Protein AF-A0A965UNZ3-F1 (afdb_monomer_lite)

Secondary structure (DSSP, 8-state):
-HHHHHHHHHHHHHHHHHTTSEEEEEEETTEEEEEEEETTEEEEEEEHHHHHHHHHHS-----TT---S--

pLDDT: mean 91.71, std 7.82, range [53.91, 97.69]

Sequence (71 aa):
MKTILILFALLKFEAMKYAGKVIQIDTHEGRETYTITIEGKIVDHAYKEEIVNYLITHEFTYNEDLTLFNK

Foldseek 3Di:
DLVVLLVVLVVVVVVCCVVVQWDFDDADPNFTFIWHQQPNDIDGRAGPQQSSVCSRPVDGDDDPPRDPDDD

Radius of gyration: 11.47 Å; chains: 1; bounding box: 32×23×32 Å

Structure (mmCIF, N/CA/C/O backbone):
data_AF-A0A965UNZ3-F1
#
_entry.id   AF-A0A965UNZ3-F1
#
loop_
_atom_site.group_PDB
_atom_site.id
_atom_site.type_symbol
_atom_site.label_atom_id
_atom_site.label_alt_id
_atom_site.label_comp_id
_atom_site.label_asym_id
_atom_site.label_entity_id
_atom_site.label_seq_id
_atom_site.pdbx_PDB_ins_code
_atom_site.Cartn_x
_atom_site.Cartn_y
_atom_site.Cartn_z
_atom_site.occupancy
_atom_site.B_iso_or_equiv
_atom_site.auth_seq_id
_atom_site.auth_comp_id
_atom_site.auth_asym_id
_atom_site.auth_atom_id
_atom_site.pdbx_PDB_model_num
ATOM 1 N N . MET A 1 1 ? -20.350 -0.217 -8.615 1.00 64.06 1 MET A N 1
ATOM 2 C CA . MET A 1 1 ? -19.998 -0.339 -7.178 1.00 64.06 1 MET A CA 1
ATOM 3 C C . MET A 1 1 ? -18.498 -0.500 -6.940 1.00 64.06 1 MET A C 1
ATOM 5 O O . MET A 1 1 ? -17.956 0.341 -6.238 1.00 64.06 1 MET A O 1
ATOM 9 N N . LYS A 1 2 ? -17.807 -1.488 -7.540 1.00 75.69 2 LYS A N 1
ATOM 10 C CA . LYS A 1 2 ? -16.351 -1.688 -7.343 1.00 75.69 2 LYS A CA 1
ATOM 11 C C . LYS A 1 2 ? -15.494 -0.439 -7.615 1.00 75.69 2 LYS A C 1
ATOM 13 O O . LYS A 1 2 ? -14.659 -0.098 -6.793 1.00 75.69 2 LYS A O 1
ATOM 18 N N . THR A 1 3 ? -15.760 0.297 -8.694 1.00 82.25 3 THR A N 1
ATOM 19 C CA . THR A 1 3 ? -15.003 1.513 -9.056 1.00 82.25 3 THR A CA 1
ATOM 20 C C . THR A 1 3 ? -15.061 2.609 -7.986 1.00 82.25 3 THR A C 1
ATOM 22 O O . THR A 1 3 ? -14.067 3.279 -7.733 1.00 82.25 3 THR A O 1
ATOM 25 N N . ILE A 1 4 ? -16.207 2.765 -7.314 1.00 88.56 4 ILE A N 1
ATOM 26 C CA . ILE A 1 4 ? -16.382 3.760 -6.245 1.00 88.56 4 ILE A CA 1
ATOM 27 C C . ILE A 1 4 ? -15.550 3.371 -5.015 1.00 88.56 4 ILE A C 1
ATOM 29 O O . ILE A 1 4 ? -14.896 4.225 -4.425 1.00 88.56 4 ILE A O 1
ATOM 33 N N . LEU A 1 5 ? -15.523 2.082 -4.658 1.00 90.62 5 LEU A N 1
ATOM 34 C CA . LEU A 1 5 ? -14.703 1.582 -3.547 1.00 90.62 5 LEU A CA 1
ATOM 35 C C . LEU A 1 5 ? -13.207 1.789 -3.810 1.00 90.62 5 LEU A C 1
ATOM 37 O O . LEU A 1 5 ? -12.494 2.239 -2.917 1.00 90.62 5 LEU A O 1
ATOM 41 N N . ILE A 1 6 ? -12.755 1.540 -5.043 1.00 92.38 6 ILE A N 1
ATOM 42 C CA . ILE A 1 6 ? -11.365 1.783 -5.452 1.00 92.38 6 ILE A CA 1
ATOM 43 C C . ILE A 1 6 ? -11.012 3.267 -5.319 1.00 92.38 6 ILE A C 1
ATOM 45 O O . ILE A 1 6 ? -9.957 3.592 -4.783 1.00 92.38 6 ILE A O 1
ATOM 49 N N . LEU A 1 7 ? -11.902 4.178 -5.728 1.00 93.19 7 LEU A N 1
ATOM 50 C CA . LEU A 1 7 ? -11.661 5.617 -5.596 1.00 93.19 7 LEU A CA 1
ATOM 51 C C . LEU A 1 7 ? -11.501 6.046 -4.128 1.00 93.19 7 LEU A C 1
ATOM 53 O O . LEU A 1 7 ? -10.574 6.784 -3.797 1.00 93.19 7 LEU A O 1
ATOM 57 N N . PHE A 1 8 ? -12.362 5.556 -3.231 1.00 95.25 8 PHE A N 1
ATOM 58 C CA . PHE A 1 8 ? -12.231 5.836 -1.798 1.00 95.25 8 PHE A CA 1
ATOM 59 C C . PHE A 1 8 ? -10.953 5.241 -1.201 1.00 95.25 8 PHE A C 1
ATOM 61 O O . PHE A 1 8 ? -10.307 5.884 -0.373 1.00 95.25 8 PHE A O 1
ATOM 68 N N . ALA A 1 9 ? -10.572 4.034 -1.615 1.00 95.56 9 ALA A N 1
ATOM 69 C CA . ALA A 1 9 ? -9.342 3.393 -1.166 1.00 95.56 9 ALA A CA 1
ATOM 70 C C . ALA A 1 9 ? -8.091 4.139 -1.657 1.00 95.56 9 ALA A C 1
ATOM 72 O O . ALA A 1 9 ? -7.157 4.325 -0.883 1.00 95.56 9 ALA A O 1
ATOM 73 N N . LEU A 1 10 ? -8.103 4.660 -2.886 1.00 96.06 10 LEU A N 1
ATOM 74 C CA . LEU A 1 10 ? -7.049 5.536 -3.403 1.00 96.06 10 LEU A CA 1
ATOM 75 C C . LEU A 1 10 ? -6.934 6.836 -2.600 1.00 96.06 10 LEU A C 1
ATOM 77 O O . LEU A 1 10 ? -5.831 7.231 -2.232 1.00 96.06 10 LEU A O 1
ATOM 81 N N . LEU A 1 11 ? -8.060 7.477 -2.274 1.00 96.75 11 LEU A N 1
ATOM 82 C CA . LEU A 1 11 ? -8.050 8.688 -1.451 1.00 96.75 11 LEU A CA 1
ATOM 83 C C . LEU A 1 11 ? -7.460 8.413 -0.058 1.00 96.75 11 LEU A C 1
ATOM 85 O O . LEU A 1 11 ? -6.652 9.190 0.446 1.00 96.75 11 LEU A O 1
ATOM 89 N N . LYS A 1 12 ? -7.834 7.279 0.552 1.00 96.00 12 LYS A N 1
ATOM 90 C CA . LYS A 1 12 ? -7.266 6.826 1.829 1.00 96.00 12 LYS A CA 1
ATOM 91 C C . LYS A 1 12 ? -5.769 6.551 1.717 1.00 96.00 12 LYS A C 1
ATOM 93 O O . LYS A 1 12 ? -5.030 6.970 2.599 1.00 96.00 12 LYS A O 1
ATOM 98 N N . PHE A 1 13 ? -5.328 5.889 0.649 1.00 96.44 13 PHE A N 1
ATOM 99 C CA . PHE A 1 13 ? -3.915 5.621 0.395 1.00 96.44 13 PHE A CA 1
ATOM 100 C C . PHE A 1 13 ? -3.094 6.918 0.368 1.00 96.44 13 PHE A C 1
ATOM 102 O O . PHE A 1 13 ? -2.116 7.032 1.105 1.00 96.44 13 PHE A O 1
ATOM 109 N N . GLU A 1 14 ? -3.525 7.932 -0.389 1.00 96.50 14 GLU A N 1
ATOM 110 C CA . GLU A 1 14 ? -2.804 9.213 -0.451 1.00 96.50 14 GLU A CA 1
ATOM 111 C C . GLU A 1 14 ? -2.836 9.961 0.896 1.00 96.50 14 GLU A C 1
ATOM 113 O O . GLU A 1 14 ? -1.821 10.512 1.326 1.00 96.50 14 GLU A O 1
ATOM 118 N N . ALA A 1 15 ? -3.958 9.921 1.625 1.00 96.31 15 ALA A N 1
ATOM 119 C CA . ALA A 1 15 ? -4.041 10.490 2.973 1.00 96.31 15 ALA A CA 1
ATOM 120 C C . ALA A 1 15 ? -3.097 9.784 3.966 1.00 96.31 15 ALA A C 1
ATOM 122 O O . ALA A 1 15 ? -2.480 10.430 4.813 1.00 96.31 15 ALA A O 1
ATOM 123 N N . MET A 1 16 ? -2.955 8.460 3.860 1.00 95.38 16 MET A N 1
ATOM 124 C CA . MET A 1 16 ? -2.026 7.678 4.677 1.00 95.38 16 MET A CA 1
ATOM 125 C C . MET A 1 16 ? -0.566 7.951 4.311 1.00 95.38 16 MET A C 1
ATOM 127 O O . MET A 1 16 ? 0.260 8.021 5.223 1.00 95.38 16 MET A O 1
ATOM 131 N N . LYS A 1 17 ? -0.260 8.171 3.025 1.00 95.69 17 LYS A N 1
ATOM 132 C CA . LYS A 1 17 ? 1.051 8.666 2.578 1.00 95.69 17 LYS A CA 1
ATOM 133 C C . LYS A 1 17 ? 1.381 10.008 3.213 1.00 95.69 17 LYS A C 1
ATOM 135 O O . LYS A 1 17 ? 2.424 10.151 3.840 1.00 95.69 17 LYS A O 1
ATOM 140 N N . TYR A 1 18 ? 0.463 10.970 3.119 1.00 95.06 18 TYR A N 1
ATOM 141 C CA . TYR A 1 18 ? 0.652 12.296 3.709 1.00 95.06 18 TYR A CA 1
ATOM 142 C C . TYR A 1 18 ? 0.843 12.239 5.234 1.00 95.06 18 TYR A C 1
ATOM 144 O O . TYR A 1 18 ? 1.653 12.973 5.790 1.00 95.06 18 TYR A O 1
ATOM 152 N N . ALA A 1 19 ? 0.137 11.334 5.915 1.00 93.31 19 ALA A N 1
ATOM 153 C CA . ALA A 1 19 ? 0.268 11.118 7.355 1.00 93.31 19 ALA A CA 1
ATOM 154 C C . ALA A 1 19 ? 1.518 10.310 7.768 1.00 93.31 19 ALA A C 1
ATOM 156 O O . ALA A 1 19 ? 1.679 10.032 8.956 1.00 93.31 19 ALA A O 1
ATOM 157 N N . GLY A 1 20 ? 2.360 9.876 6.822 1.00 92.00 20 GLY A N 1
ATOM 158 C CA . GLY A 1 20 ? 3.552 9.063 7.093 1.00 92.00 20 GLY A CA 1
ATOM 159 C C . GLY A 1 20 ? 3.257 7.624 7.533 1.00 92.00 20 GLY A C 1
ATOM 160 O O . GLY A 1 20 ? 4.125 6.962 8.089 1.00 92.00 20 GLY A O 1
ATOM 161 N N . LYS A 1 21 ? 2.031 7.130 7.315 1.00 93.31 21 LYS A N 1
ATOM 162 C CA . LYS A 1 21 ? 1.631 5.738 7.606 1.00 93.31 21 LYS A CA 1
ATOM 163 C C . LYS A 1 21 ? 1.916 4.782 6.452 1.00 93.31 21 LYS A C 1
ATOM 165 O O . LYS A 1 21 ? 1.953 3.574 6.662 1.00 93.31 21 LYS A O 1
ATOM 170 N N . VAL A 1 22 ? 2.050 5.337 5.252 1.00 96.94 22 VAL A N 1
ATOM 171 C CA . VAL A 1 22 ? 2.523 4.657 4.050 1.00 96.94 22 VAL A CA 1
ATOM 172 C C . VAL A 1 22 ? 3.728 5.438 3.560 1.00 96.94 22 VAL A C 1
ATOM 174 O O . VAL A 1 22 ? 3.632 6.643 3.342 1.00 96.94 22 VAL A O 1
ATOM 177 N N . ILE A 1 23 ? 4.863 4.775 3.406 1.00 96.69 23 ILE A N 1
ATOM 178 C CA . ILE A 1 23 ? 6.113 5.417 3.003 1.00 96.69 23 ILE A CA 1
ATOM 179 C C . ILE A 1 23 ? 6.609 4.693 1.766 1.00 96.69 23 ILE A C 1
ATOM 181 O O . ILE A 1 23 ? 6.726 3.475 1.780 1.00 96.69 23 ILE A O 1
ATOM 185 N N . GLN A 1 24 ? 6.870 5.427 0.689 1.00 96.12 24 GLN A N 1
ATOM 186 C CA . GLN A 1 24 ? 7.544 4.859 -0.475 1.00 96.12 24 GLN A CA 1
ATOM 187 C C . GLN A 1 24 ? 8.996 4.582 -0.099 1.00 96.12 24 GLN A C 1
ATOM 189 O O . GLN A 1 24 ? 9.677 5.492 0.376 1.00 96.12 24 GLN A O 1
ATOM 194 N N . ILE A 1 25 ? 9.449 3.348 -0.297 1.00 95.62 25 ILE A N 1
ATOM 195 C CA . ILE A 1 25 ? 10.785 2.919 0.134 1.00 95.62 25 ILE A CA 1
ATOM 196 C C . ILE A 1 25 ? 11.703 2.554 -1.027 1.00 95.62 25 ILE A C 1
ATOM 198 O O . ILE A 1 25 ? 12.907 2.761 -0.918 1.00 95.62 25 ILE A O 1
ATOM 202 N N . ASP A 1 26 ? 11.156 2.045 -2.132 1.00 94.88 26 ASP A N 1
ATOM 203 C CA . ASP A 1 26 ? 11.956 1.586 -3.265 1.00 94.88 26 ASP A CA 1
ATOM 204 C C . ASP A 1 26 ? 11.123 1.528 -4.556 1.00 94.88 26 ASP A C 1
ATOM 206 O O . ASP A 1 26 ? 9.906 1.741 -4.552 1.00 94.88 26 ASP A O 1
ATOM 210 N N . THR A 1 27 ? 11.771 1.211 -5.671 1.00 95.00 27 THR A N 1
ATOM 211 C CA . THR A 1 27 ? 11.143 0.858 -6.943 1.00 95.00 27 THR A CA 1
ATOM 212 C C . THR A 1 27 ? 11.566 -0.554 -7.340 1.00 95.00 27 THR A C 1
ATOM 214 O O . THR A 1 27 ? 12.739 -0.800 -7.605 1.00 95.00 27 THR A O 1
ATOM 217 N N . HIS A 1 28 ? 10.604 -1.473 -7.438 1.00 91.62 28 HIS A N 1
ATOM 218 C CA . HIS A 1 28 ? 10.830 -2.848 -7.881 1.00 91.62 28 HIS A CA 1
ATOM 219 C C . HIS A 1 28 ? 10.122 -3.080 -9.218 1.00 91.62 28 HIS A C 1
ATOM 221 O O . HIS A 1 28 ? 8.939 -2.775 -9.357 1.00 91.62 28 HIS A O 1
ATOM 227 N N . GLU A 1 29 ? 10.857 -3.560 -10.224 1.00 88.50 29 GLU A N 1
ATOM 228 C CA . GLU A 1 29 ? 10.338 -3.804 -11.583 1.00 88.50 29 GLU A CA 1
ATOM 229 C C . GLU A 1 29 ? 9.643 -2.587 -12.231 1.00 88.50 29 GLU A C 1
ATOM 231 O O . GLU A 1 29 ? 8.664 -2.701 -12.966 1.00 88.50 29 GLU A O 1
ATOM 236 N N . GLY A 1 30 ? 10.141 -1.380 -11.941 1.00 89.31 30 GLY A N 1
ATOM 237 C CA . GLY A 1 30 ? 9.570 -0.131 -12.458 1.00 89.31 30 GLY A CA 1
ATOM 238 C C . GLY A 1 30 ? 8.272 0.310 -11.770 1.00 89.31 30 GLY A C 1
ATOM 239 O O . GLY A 1 30 ? 7.652 1.276 -12.214 1.00 89.31 30 GLY A O 1
ATOM 240 N N . ARG A 1 31 ? 7.868 -0.361 -10.686 1.00 90.75 31 ARG A N 1
ATOM 241 C CA . ARG A 1 31 ? 6.720 -0.005 -9.845 1.00 90.75 31 ARG A CA 1
ATOM 242 C C . ARG A 1 31 ? 7.198 0.442 -8.467 1.00 90.75 31 ARG A C 1
ATOM 244 O O . ARG A 1 31 ? 8.104 -0.152 -7.888 1.00 90.75 31 ARG A O 1
ATOM 251 N N . GLU A 1 32 ? 6.580 1.488 -7.932 1.00 95.00 32 GLU A N 1
ATOM 252 C CA . GLU A 1 32 ? 6.866 1.956 -6.574 1.00 95.00 32 GLU A CA 1
ATOM 253 C C . GLU A 1 32 ? 6.425 0.913 -5.540 1.00 95.00 32 GLU A C 1
ATOM 255 O O . GLU A 1 32 ? 5.326 0.359 -5.633 1.00 95.00 32 GLU A O 1
ATOM 260 N N . THR A 1 33 ? 7.269 0.690 -4.536 1.00 96.94 33 THR A N 1
ATOM 261 C CA . THR A 1 33 ? 6.969 -0.159 -3.382 1.00 96.94 33 THR A CA 1
ATOM 262 C C . THR A 1 33 ? 6.940 0.675 -2.110 1.00 96.94 33 THR A C 1
ATOM 264 O O . THR A 1 33 ? 7.635 1.692 -1.980 1.00 96.94 33 THR A O 1
ATOM 267 N N . TYR A 1 34 ? 6.111 0.250 -1.165 1.00 97.56 34 TYR A N 1
ATOM 268 C CA . TYR A 1 34 ? 5.804 1.008 0.032 1.00 97.56 34 TYR A CA 1
ATOM 269 C C . TYR A 1 34 ? 5.890 0.136 1.281 1.00 97.56 34 TYR A C 1
ATOM 271 O O . TYR A 1 34 ? 5.576 -1.054 1.260 1.00 97.56 34 TYR A O 1
ATOM 279 N N . THR A 1 35 ? 6.242 0.777 2.388 1.00 97.69 35 THR A N 1
ATOM 280 C CA . THR A 1 35 ? 6.051 0.257 3.737 1.00 97.69 35 THR A CA 1
ATOM 281 C C . THR A 1 35 ? 4.747 0.798 4.307 1.00 97.69 35 THR A C 1
ATOM 283 O O . THR A 1 35 ? 4.494 2.005 4.246 1.00 97.69 35 THR A O 1
ATOM 286 N N . ILE A 1 36 ? 3.930 -0.074 4.894 1.00 96.00 36 ILE A N 1
ATOM 287 C CA . ILE A 1 36 ? 2.696 0.280 5.603 1.00 96.00 36 ILE A CA 1
ATOM 288 C C . ILE A 1 36 ? 2.607 -0.459 6.939 1.00 96.00 36 ILE A C 1
ATOM 290 O O . ILE A 1 36 ? 2.914 -1.645 7.033 1.00 96.00 36 ILE A O 1
ATOM 294 N N . THR A 1 37 ? 2.121 0.226 7.976 1.00 92.12 37 THR A N 1
ATOM 295 C CA . THR A 1 37 ? 1.774 -0.422 9.249 1.00 92.12 37 THR A CA 1
ATOM 296 C C . THR A 1 37 ? 0.294 -0.801 9.270 1.00 92.12 37 THR A C 1
ATOM 298 O O . THR A 1 37 ? -0.581 0.069 9.282 1.00 92.12 37 THR A O 1
ATOM 301 N N . ILE A 1 38 ? 0.012 -2.101 9.328 1.00 89.50 38 ILE A N 1
ATOM 302 C CA . ILE A 1 38 ? -1.327 -2.694 9.409 1.00 89.50 38 ILE A CA 1
ATOM 303 C C . ILE A 1 38 ? -1.463 -3.376 10.768 1.00 89.50 38 IL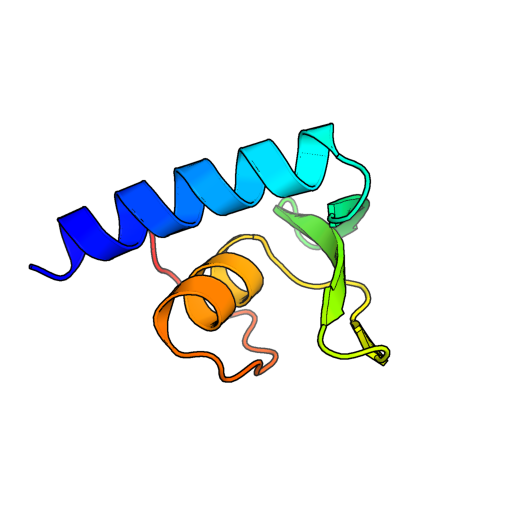E A C 1
ATOM 305 O O . ILE A 1 38 ? -0.737 -4.318 11.059 1.00 89.50 38 ILE A O 1
ATOM 309 N N . GLU A 1 39 ? -2.368 -2.889 11.622 1.00 86.88 39 GLU A N 1
ATOM 310 C CA . GLU A 1 39 ? -2.651 -3.496 12.940 1.00 86.88 39 GLU A CA 1
ATOM 311 C C . GLU A 1 39 ? -1.394 -3.747 13.804 1.00 86.88 39 GLU A C 1
ATOM 313 O O . GLU A 1 39 ? -1.291 -4.729 14.533 1.00 86.88 39 GLU A O 1
ATOM 318 N N . GLY A 1 40 ? -0.402 -2.856 13.706 1.00 86.38 40 GLY A N 1
ATOM 319 C CA . GLY A 1 40 ? 0.869 -2.972 14.431 1.00 86.38 40 GLY A CA 1
ATOM 320 C C . GLY A 1 40 ? 1.911 -3.882 13.772 1.00 86.38 40 GLY A C 1
ATOM 321 O O . GLY A 1 40 ? 3.034 -3.956 14.263 1.00 86.38 40 GLY A O 1
ATOM 322 N N . LYS A 1 41 ? 1.585 -4.527 12.648 1.00 90.69 41 LYS A N 1
ATOM 323 C CA . LYS A 1 41 ? 2.543 -5.240 11.797 1.00 90.69 41 LYS A CA 1
ATOM 324 C C . LYS A 1 41 ? 3.052 -4.322 10.697 1.00 90.69 41 LYS A C 1
ATOM 326 O O . LYS A 1 41 ? 2.270 -3.615 10.065 1.00 90.69 41 LYS A O 1
ATOM 331 N N . ILE A 1 42 ? 4.357 -4.354 10.473 1.00 94.25 42 ILE A N 1
ATOM 332 C CA . ILE A 1 42 ? 4.990 -3.672 9.349 1.00 94.25 42 ILE A CA 1
ATOM 333 C C . ILE A 1 42 ? 4.920 -4.609 8.147 1.00 94.25 42 ILE A C 1
A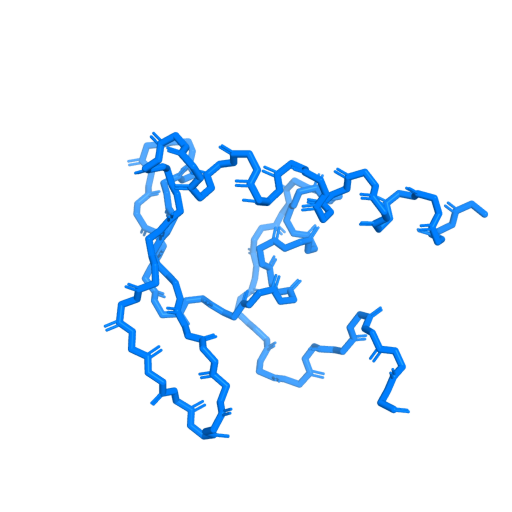TOM 335 O O . ILE A 1 42 ? 5.291 -5.778 8.239 1.00 94.25 42 ILE A O 1
ATOM 339 N N . VAL A 1 43 ? 4.400 -4.084 7.047 1.00 95.50 43 VAL A N 1
ATOM 340 C CA . VAL A 1 43 ? 4.390 -4.726 5.740 1.00 95.50 43 VAL A CA 1
ATOM 341 C C . VAL A 1 43 ? 5.309 -3.905 4.854 1.00 95.50 43 VAL A C 1
ATOM 343 O O . VAL A 1 43 ? 5.005 -2.750 4.559 1.00 95.50 43 VAL A O 1
ATOM 346 N N . ASP A 1 44 ? 6.432 -4.499 4.469 1.00 95.94 44 ASP A N 1
ATOM 347 C CA . ASP A 1 44 ? 7.433 -3.878 3.607 1.00 95.94 44 ASP A CA 1
ATOM 348 C C . ASP A 1 44 ? 7.278 -4.342 2.159 1.00 95.94 44 ASP A C 1
ATOM 350 O O . ASP A 1 44 ? 6.698 -5.397 1.886 1.00 95.94 44 ASP A O 1
ATOM 354 N N . HIS A 1 45 ? 7.812 -3.538 1.239 1.00 95.56 45 HIS A N 1
ATOM 355 C CA . HIS A 1 45 ? 7.846 -3.798 -0.202 1.00 95.56 45 HIS A CA 1
ATOM 356 C C . HIS A 1 45 ? 6.479 -4.096 -0.843 1.00 95.56 45 HIS A C 1
ATOM 358 O O . HIS A 1 45 ? 6.406 -4.784 -1.855 1.00 95.56 45 HIS A O 1
ATOM 364 N N . ALA A 1 46 ? 5.393 -3.553 -0.290 1.00 95.94 46 ALA A N 1
ATOM 365 C CA . ALA A 1 46 ? 4.062 -3.726 -0.856 1.00 95.94 46 ALA A CA 1
ATOM 366 C C . ALA A 1 46 ? 3.834 -2.780 -2.040 1.00 95.94 46 ALA A C 1
ATOM 368 O O . ALA A 1 46 ? 4.169 -1.593 -1.984 1.00 95.94 46 ALA A O 1
ATOM 369 N N . TYR A 1 47 ? 3.202 -3.272 -3.096 1.00 96.19 47 TYR A N 1
ATOM 370 C CA . TYR A 1 47 ? 2.739 -2.459 -4.210 1.00 96.19 47 TYR A CA 1
ATOM 371 C C . TYR A 1 47 ? 1.493 -1.648 -3.844 1.00 96.19 47 TYR A C 1
ATOM 373 O O . TYR A 1 47 ? 0.691 -2.011 -2.976 1.00 96.19 47 TYR A O 1
ATOM 381 N N . LYS A 1 48 ? 1.283 -0.538 -4.564 1.0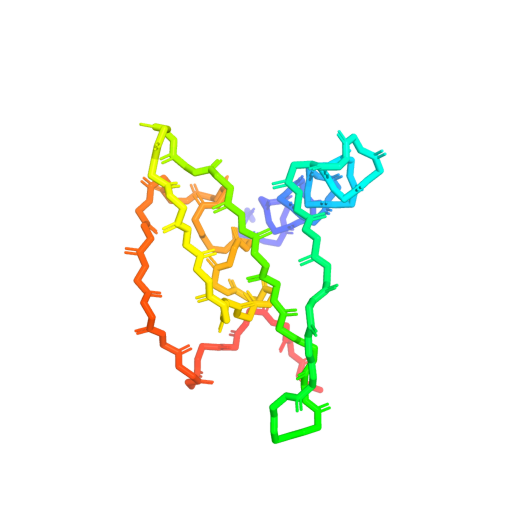0 95.50 48 LYS A N 1
ATOM 382 C CA . LYS A 1 48 ? 0.101 0.321 -4.389 1.00 95.50 48 LYS A CA 1
ATOM 383 C C . LYS A 1 48 ? -1.200 -0.472 -4.522 1.00 95.50 48 LYS A C 1
ATOM 385 O O . LYS A 1 48 ? -2.121 -0.264 -3.736 1.00 95.50 48 LYS A O 1
ATOM 390 N N . GLU A 1 49 ? -1.284 -1.371 -5.499 1.00 95.38 49 GLU A N 1
ATOM 391 C CA . GLU A 1 49 ? -2.461 -2.205 -5.740 1.00 95.38 49 GLU A CA 1
ATOM 392 C C . GLU A 1 49 ? -2.790 -3.107 -4.547 1.00 95.38 49 GLU A C 1
ATOM 394 O O . GLU A 1 49 ? -3.956 -3.217 -4.175 1.00 95.38 49 GLU A O 1
ATOM 399 N N . GLU A 1 50 ? -1.785 -3.704 -3.906 1.00 96.12 50 GLU A N 1
ATOM 400 C CA . GLU A 1 50 ? -1.966 -4.584 -2.745 1.00 96.12 50 GLU A CA 1
ATOM 401 C C . GLU A 1 50 ? -2.488 -3.798 -1.542 1.00 96.12 50 GLU A C 1
ATOM 403 O O . GLU A 1 50 ? -3.443 -4.210 -0.882 1.00 96.12 50 GLU A O 1
ATOM 408 N N . ILE A 1 51 ? -1.922 -2.611 -1.304 1.00 96.12 51 ILE A N 1
ATOM 409 C CA . ILE A 1 51 ? -2.363 -1.723 -0.225 1.00 96.12 51 ILE A CA 1
ATOM 410 C C . ILE A 1 51 ? -3.794 -1.246 -0.480 1.00 96.12 51 ILE A C 1
ATOM 412 O O . ILE A 1 51 ? -4.627 -1.260 0.425 1.00 96.12 51 ILE A O 1
ATOM 416 N N . VAL A 1 52 ? -4.112 -0.845 -1.711 1.00 95.75 52 VAL A N 1
ATOM 417 C CA . VAL A 1 52 ? -5.470 -0.431 -2.086 1.00 95.75 52 VAL A CA 1
ATOM 418 C C . VAL A 1 52 ? -6.449 -1.597 -1.947 1.00 95.75 52 VAL A C 1
ATOM 420 O O . VAL A 1 52 ? -7.552 -1.392 -1.440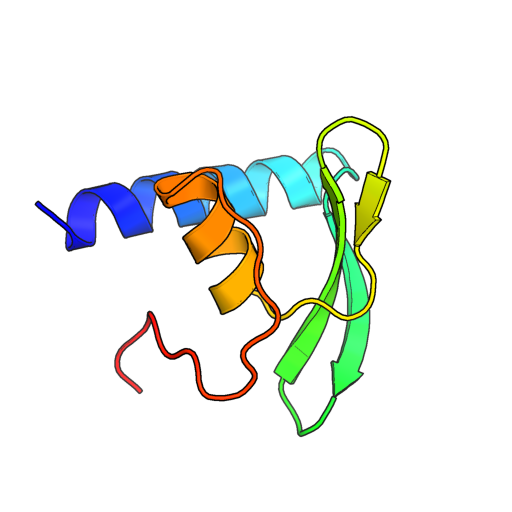 1.00 95.75 52 VAL A O 1
ATOM 423 N N . ASN A 1 53 ? -6.058 -2.819 -2.318 1.00 95.56 53 ASN A N 1
ATOM 424 C CA . ASN A 1 53 ? -6.884 -4.007 -2.115 1.00 95.56 53 ASN A CA 1
ATOM 425 C C . ASN A 1 53 ? -7.141 -4.269 -0.630 1.00 95.56 53 ASN A C 1
ATOM 427 O O . ASN A 1 53 ? -8.287 -4.498 -0.244 1.00 95.56 53 ASN A O 1
ATOM 431 N N . TYR A 1 54 ? -6.112 -4.162 0.211 1.00 95.50 54 TYR A N 1
ATOM 432 C CA . TYR A 1 54 ? -6.257 -4.250 1.662 1.00 95.50 54 TYR A CA 1
ATOM 433 C C . TYR A 1 54 ? -7.211 -3.173 2.204 1.00 95.50 54 TYR A C 1
ATOM 435 O O . TYR A 1 54 ? -8.085 -3.469 3.009 1.00 95.50 54 TYR A O 1
ATOM 443 N N . LEU A 1 55 ? -7.135 -1.930 1.722 1.00 94.69 55 LEU A N 1
ATOM 444 C CA . LEU A 1 55 ? -8.040 -0.856 2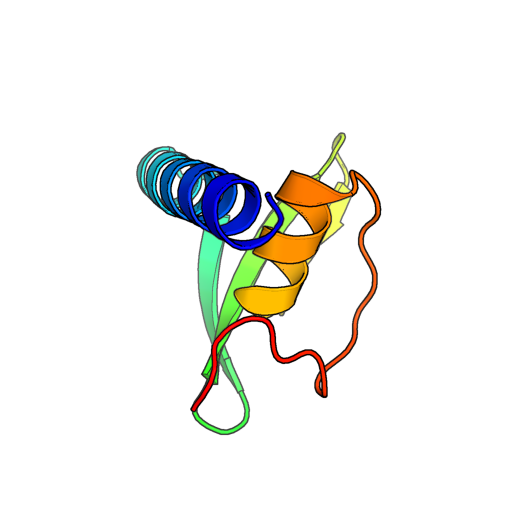.159 1.00 94.69 55 LEU A CA 1
ATOM 445 C C . LEU A 1 55 ? -9.513 -1.088 1.780 1.00 94.69 55 LEU A C 1
ATOM 447 O O . LEU A 1 55 ? -10.393 -0.421 2.334 1.00 94.69 55 LEU A O 1
ATOM 451 N N . ILE A 1 56 ? -9.777 -1.995 0.836 1.00 94.25 56 ILE A N 1
ATOM 452 C CA . ILE A 1 56 ? -11.121 -2.403 0.409 1.00 94.25 56 ILE A CA 1
ATOM 453 C C . ILE A 1 56 ? -11.578 -3.665 1.149 1.00 94.25 56 ILE A C 1
ATOM 455 O O . ILE A 1 56 ? -12.735 -3.746 1.552 1.00 94.25 56 ILE A O 1
ATOM 459 N N . THR A 1 57 ? -10.695 -4.655 1.277 1.00 94.31 57 THR A N 1
ATOM 460 C CA . THR A 1 57 ? -11.025 -6.017 1.734 1.00 94.31 57 THR A CA 1
ATOM 461 C C . THR A 1 57 ? -10.705 -6.262 3.203 1.00 94.31 57 THR A C 1
ATOM 463 O O . THR A 1 57 ? -11.254 -7.185 3.789 1.00 94.31 57 THR A O 1
ATOM 466 N N . HIS A 1 58 ? -9.849 -5.429 3.796 1.00 93.12 58 HIS A N 1
ATOM 467 C CA . HIS A 1 58 ? -9.235 -5.618 5.110 1.00 93.12 58 HIS A CA 1
ATOM 468 C C . HIS A 1 58 ? -8.360 -6.875 5.231 1.00 93.12 58 HIS A C 1
ATOM 470 O O . HIS A 1 58 ? -7.964 -7.244 6.332 1.00 93.12 58 HIS A O 1
ATOM 476 N N . GLU A 1 59 ? -7.979 -7.478 4.103 1.00 93.44 59 GLU A N 1
ATOM 477 C CA . GLU A 1 59 ? -7.080 -8.627 4.039 1.00 93.44 59 GLU A CA 1
ATOM 478 C C . GLU A 1 59 ? -5.859 -8.266 3.187 1.00 93.44 59 GLU A C 1
ATOM 480 O O . GLU A 1 59 ? -5.983 -7.822 2.044 1.00 93.44 59 GLU A O 1
ATOM 485 N N . PHE A 1 60 ? -4.661 -8.408 3.761 1.00 93.94 60 PHE A N 1
ATOM 486 C CA . PHE A 1 60 ? -3.416 -8.159 3.037 1.00 93.94 60 PHE A CA 1
ATOM 487 C C . PHE A 1 60 ? -2.868 -9.465 2.460 1.00 93.94 60 PHE A C 1
ATOM 489 O O . PHE A 1 60 ? -2.796 -10.484 3.147 1.00 93.94 60 PHE A O 1
ATOM 496 N N . THR A 1 61 ? -2.464 -9.444 1.193 1.00 93.81 61 THR A N 1
ATOM 497 C CA . THR A 1 61 ? -1.807 -10.567 0.517 1.00 93.81 61 THR A CA 1
ATOM 498 C C . THR A 1 61 ? -0.828 -10.007 -0.501 1.00 93.81 61 THR A C 1
ATOM 500 O O . THR A 1 61 ? -1.209 -9.143 -1.289 1.00 93.81 61 THR A O 1
ATOM 503 N N . TYR A 1 62 ? 0.404 -10.516 -0.488 1.00 94.00 62 TYR A N 1
ATOM 504 C CA . TYR A 1 62 ? 1.377 -10.230 -1.537 1.00 94.00 62 TYR A CA 1
ATOM 505 C C . TYR A 1 62 ? 0.942 -10.911 -2.836 1.00 94.00 62 TYR A C 1
ATOM 507 O O . TYR A 1 62 ? 0.695 -12.119 -2.864 1.00 94.00 62 TYR A O 1
ATOM 515 N N . ASN A 1 63 ? 0.801 -10.121 -3.889 1.00 93.56 63 ASN A N 1
ATOM 516 C CA . ASN A 1 63 ? 0.405 -10.535 -5.219 1.00 93.56 63 ASN A CA 1
ATOM 517 C C . ASN A 1 63 ? 0.927 -9.520 -6.247 1.00 93.56 63 ASN A C 1
ATOM 519 O O . ASN A 1 63 ? 0.287 -8.507 -6.538 1.00 93.56 63 ASN A O 1
ATOM 523 N N . GLU A 1 64 ? 2.075 -9.836 -6.837 1.00 87.81 64 GLU A N 1
ATOM 524 C CA . GLU A 1 64 ? 2.754 -8.991 -7.823 1.00 87.81 64 GLU A CA 1
ATOM 525 C C . GLU A 1 64 ? 1.933 -8.835 -9.116 1.00 87.81 64 GLU A C 1
ATOM 527 O O . GLU A 1 64 ? 1.968 -7.780 -9.753 1.00 87.81 64 GLU A O 1
ATOM 532 N N . ASP A 1 65 ? 1.104 -9.832 -9.443 1.00 91.12 65 ASP A N 1
ATOM 533 C CA . ASP A 1 65 ? 0.208 -9.841 -10.605 1.00 91.12 65 ASP A CA 1
ATOM 534 C C . ASP A 1 65 ? -1.093 -9.049 -10.377 1.00 91.12 65 ASP A C 1
ATOM 536 O O . ASP A 1 65 ? -1.915 -8.891 -11.292 1.00 91.12 65 ASP A O 1
ATOM 540 N N . LEU A 1 66 ? -1.324 -8.546 -9.158 1.00 90.31 66 LEU A N 1
ATOM 541 C CA . LEU A 1 66 ? -2.544 -7.823 -8.828 1.00 90.31 66 LEU A CA 1
ATOM 542 C C . LEU A 1 66 ? -2.640 -6.520 -9.624 1.00 90.31 66 LEU A C 1
ATOM 544 O O . LEU A 1 66 ? -1.845 -5.593 -9.471 1.00 90.31 66 LEU A O 1
ATOM 548 N N . THR A 1 67 ? -3.700 -6.426 -10.422 1.00 88.25 67 THR A N 1
ATOM 549 C CA . THR A 1 67 ? -4.027 -5.251 -11.230 1.00 88.25 67 THR A CA 1
ATOM 550 C C . THR A 1 67 ? -5.420 -4.750 -10.864 1.00 88.25 67 THR A C 1
ATOM 552 O O . THR A 1 67 ? -6.441 -5.356 -11.182 1.00 88.25 67 THR A O 1
ATOM 555 N N . LEU A 1 68 ? -5.470 -3.626 -10.145 1.00 84.56 68 LEU A N 1
ATOM 556 C CA . LEU A 1 68 ? -6.728 -2.949 -9.793 1.00 84.56 68 LEU A CA 1
ATOM 557 C C . LEU A 1 68 ? -7.074 -1.796 -10.735 1.00 84.56 68 LEU A C 1
ATOM 559 O O . LEU A 1 68 ? -8.210 -1.318 -10.753 1.00 84.56 68 LEU A O 1
ATOM 563 N N . PHE A 1 69 ? -6.088 -1.342 -11.499 1.00 78.69 69 PHE A N 1
ATOM 564 C CA . PHE A 1 69 ? -6.204 -0.248 -12.444 1.00 78.69 69 PHE A CA 1
ATOM 565 C C . PHE A 1 69 ? -6.071 -0.847 -13.843 1.00 78.69 69 PHE A C 1
ATOM 567 O O . PHE A 1 69 ? -5.138 -1.609 -14.099 1.00 78.69 69 PHE A O 1
ATOM 574 N N . ASN A 1 70 ? -7.015 -0.547 -14.737 1.00 63.75 70 ASN A N 1
ATOM 575 C CA . ASN A 1 70 ? -6.826 -0.886 -16.145 1.00 63.75 70 ASN A CA 1
ATOM 576 C C . ASN A 1 70 ? -5.579 -0.136 -16.637 1.00 63.75 70 ASN A C 1
ATOM 578 O O . ASN A 1 70 ? -5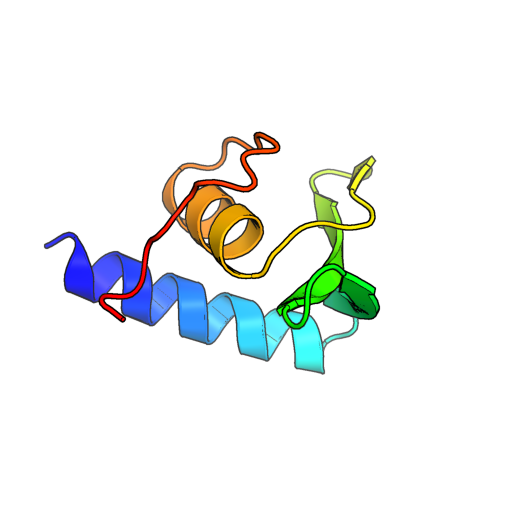.493 1.076 -16.428 1.00 63.75 70 ASN A O 1
ATOM 582 N N . LYS A 1 71 ? -4.627 -0.871 -17.223 1.00 53.91 71 LYS A N 1
ATOM 583 C CA . LYS A 1 71 ? -3.471 -0.294 -17.921 1.00 53.91 71 LYS A CA 1
ATOM 584 C C . LYS A 1 71 ? -3.918 0.524 -19.129 1.00 53.91 71 LYS A C 1
ATOM 586 O O . LYS A 1 71 ? -4.908 0.112 -19.777 1.00 53.91 71 LYS A O 1
#